Protein AF-A0A0C2FHH7-F1 (afdb_monomer_lite)

pLDDT: mean 96.8, std 2.52, range [83.06, 98.31]

InterPro domains:
  IPR014044 CAP domain [PF00188] (4-62)
  IPR035940 CAP superfamily [G3DSA:3.40.33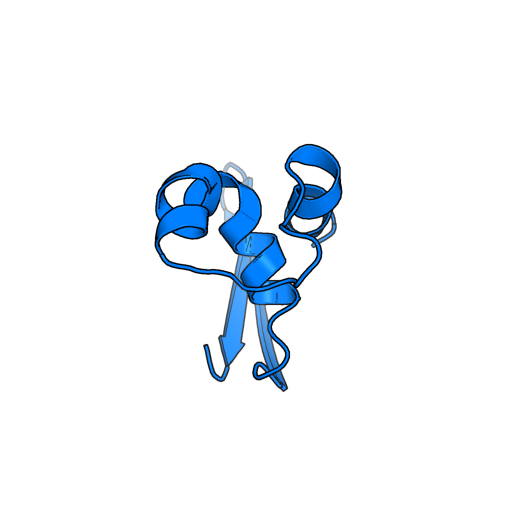.10] (1-65)
  IPR035940 CAP superfamily [SSF55797] (2-65)

Structure (mmCIF, N/CA/C/O backbone):
data_AF-A0A0C2FHH7-F1
#
_entry.id   AF-A0A0C2FHH7-F1
#
loop_
_atom_site.group_PDB
_atom_site.id
_atom_site.type_symbol
_atom_site.label_atom_id
_atom_site.label_alt_id
_atom_site.label_comp_id
_atom_site.label_asym_id
_atom_site.label_entity_id
_atom_site.label_seq_id
_atom_site.pdbx_PDB_ins_code
_atom_site.Cartn_x
_atom_site.Cartn_y
_atom_site.Cartn_z
_atom_site.occupancy
_atom_site.B_iso_or_equiv
_atom_site.auth_seq_id
_atom_site.auth_comp_id
_atom_site.auth_asym_i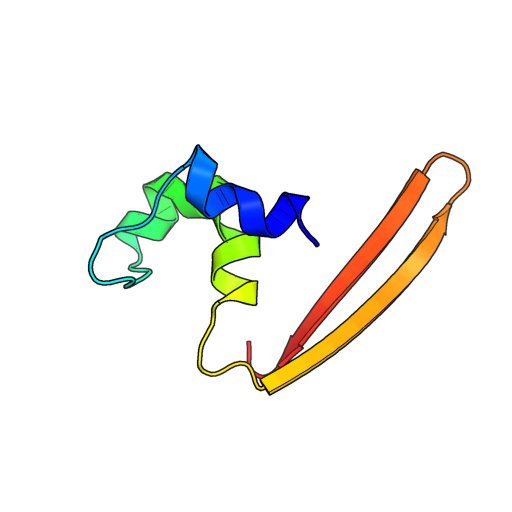d
_atom_site.auth_atom_id
_atom_site.pdbx_PDB_model_num
ATOM 1 N N . MET A 1 1 ? -9.962 3.775 2.105 1.00 83.06 1 MET A N 1
ATOM 2 C CA . MET A 1 1 ? -9.132 3.296 0.980 1.00 83.06 1 MET A CA 1
ATOM 3 C C . MET A 1 1 ? -8.442 4.447 0.264 1.00 83.06 1 MET A C 1
ATOM 5 O O . MET A 1 1 ? -7.246 4.341 0.061 1.00 83.06 1 MET A O 1
ATOM 9 N N . GLU A 1 2 ? -9.132 5.564 -0.010 1.00 93.50 2 GLU A N 1
ATOM 10 C CA . GLU A 1 2 ? -8.537 6.766 -0.641 1.00 93.50 2 GLU A CA 1
ATOM 11 C C . GLU A 1 2 ? -7.208 7.235 -0.029 1.00 93.50 2 GLU A C 1
ATOM 13 O O . GLU A 1 2 ? -6.294 7.607 -0.751 1.00 93.50 2 GLU A O 1
ATOM 18 N N . ILE A 1 3 ? -7.072 7.176 1.299 1.00 95.94 3 ILE A N 1
ATOM 19 C CA . ILE A 1 3 ? -5.856 7.616 2.006 1.00 95.94 3 ILE A CA 1
ATOM 20 C C . ILE A 1 3 ? -4.637 6.763 1.613 1.00 95.94 3 ILE A C 1
ATOM 22 O O . ILE A 1 3 ? -3.553 7.301 1.452 1.00 95.94 3 ILE A O 1
ATOM 26 N N . TRP A 1 4 ? -4.820 5.453 1.416 1.00 97.88 4 TRP A N 1
ATOM 27 C CA . TRP A 1 4 ? -3.754 4.555 0.961 1.00 97.88 4 TRP A CA 1
ATOM 28 C C . TRP A 1 4 ? -3.436 4.747 -0.523 1.00 97.88 4 TRP A C 1
ATOM 30 O O . TRP A 1 4 ? -2.280 4.673 -0.912 1.00 97.88 4 TRP A O 1
ATOM 40 N N . TRP A 1 5 ? -4.442 5.018 -1.359 1.00 97.81 5 TRP A N 1
ATOM 41 C CA . TRP A 1 5 ? -4.222 5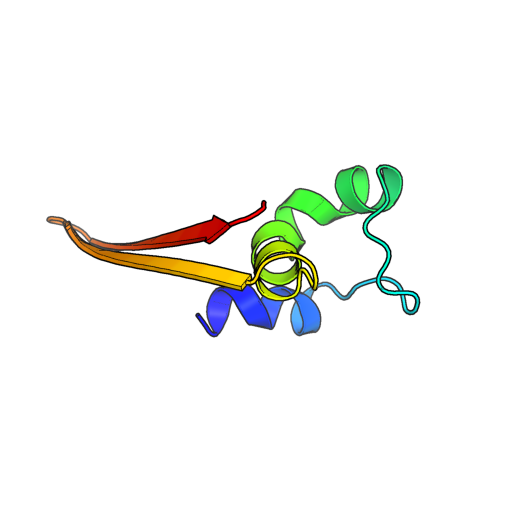.237 -2.792 1.00 97.81 5 TRP A CA 1
ATOM 42 C C . TRP A 1 5 ? -3.504 6.563 -3.087 1.00 97.81 5 TRP A C 1
ATOM 44 O O . TRP A 1 5 ? -2.658 6.627 -3.979 1.00 97.81 5 TRP A O 1
ATOM 54 N N . ARG A 1 6 ? -3.795 7.608 -2.302 1.00 98.19 6 ARG A N 1
ATOM 55 C CA . ARG A 1 6 ? -3.185 8.942 -2.418 1.00 98.19 6 ARG A CA 1
ATOM 56 C C . ARG A 1 6 ? -1.664 8.967 -2.276 1.00 98.19 6 ARG A C 1
ATOM 58 O O . ARG A 1 6 ? -1.049 9.923 -2.738 1.00 98.19 6 ARG A O 1
ATOM 65 N N . GLU A 1 7 ? -1.050 7.928 -1.714 1.00 98.31 7 GLU A N 1
ATOM 66 C CA . GLU A 1 7 ? 0.411 7.808 -1.639 1.00 98.31 7 GLU A CA 1
ATOM 67 C C . GLU A 1 7 ? 1.078 7.967 -3.017 1.00 98.31 7 GLU A C 1
ATOM 69 O O . GLU A 1 7 ? 2.147 8.569 -3.115 1.00 98.31 7 GLU A O 1
ATOM 74 N N . LEU A 1 8 ? 0.439 7.492 -4.098 1.00 97.50 8 LEU A N 1
ATOM 75 C CA . LEU A 1 8 ? 0.955 7.675 -5.458 1.00 97.50 8 LEU A CA 1
ATOM 76 C C . LEU A 1 8 ? 1.030 9.155 -5.848 1.00 97.50 8 LEU A C 1
ATOM 78 O O . LEU A 1 8 ? 2.026 9.586 -6.424 1.00 97.50 8 LEU A O 1
ATOM 82 N N . GLU A 1 9 ? -0.015 9.925 -5.556 1.00 97.25 9 GLU A N 1
ATOM 83 C CA . GLU A 1 9 ? -0.076 11.349 -5.895 1.00 97.25 9 GLU A CA 1
ATOM 84 C C . GLU A 1 9 ? 0.914 12.165 -5.054 1.00 97.25 9 GLU A C 1
ATOM 86 O O . GLU A 1 9 ? 1.523 13.108 -5.556 1.00 97.25 9 GLU A O 1
ATOM 91 N N . GLU A 1 10 ? 1.103 11.786 -3.788 1.00 97.88 10 GLU A N 1
ATOM 92 C CA . GLU A 1 10 ? 1.948 12.514 -2.836 1.00 97.88 10 GLU A CA 1
ATOM 93 C C . GLU A 1 10 ? 3.443 12.202 -2.976 1.00 97.88 10 GLU A C 1
ATOM 95 O O . GLU A 1 10 ? 4.283 13.081 -2.768 1.00 97.88 10 GLU A O 1
ATOM 100 N N . HIS A 1 11 ? 3.799 10.962 -3.321 1.00 97.25 11 HIS A N 1
ATOM 101 C CA . HIS A 1 11 ? 5.189 10.487 -3.281 1.00 97.25 11 HIS A CA 1
ATOM 102 C C . HIS A 1 11 ? 5.725 10.004 -4.634 1.00 97.25 11 HIS A C 1
ATOM 104 O O . HIS A 1 11 ? 6.950 9.929 -4.834 1.00 97.25 11 HIS A O 1
ATOM 110 N N . GLY A 1 12 ? 4.821 9.716 -5.571 1.00 96.06 12 GLY A N 1
ATOM 111 C CA . GLY A 1 12 ? 5.140 9.208 -6.896 1.00 96.06 12 GLY A CA 1
ATOM 112 C C . GLY A 1 12 ? 5.712 7.791 -6.891 1.00 96.06 12 GLY A C 1
ATOM 113 O O . GLY A 1 12 ? 6.146 7.247 -5.876 1.00 96.06 12 GLY A O 1
ATOM 114 N N . MET A 1 13 ? 5.775 7.206 -8.083 1.00 95.75 13 MET A N 1
ATOM 115 C CA . MET A 1 13 ? 6.429 5.927 -8.351 1.00 95.75 13 MET A CA 1
ATOM 116 C C . MET A 1 13 ? 7.238 6.050 -9.652 1.00 95.75 13 MET A C 1
ATOM 118 O O . MET A 1 13 ? 6.911 6.909 -10.478 1.00 95.75 13 MET A O 1
ATOM 122 N N . PRO A 1 14 ? 8.304 5.252 -9.857 1.00 95.56 14 PRO A N 1
ATOM 123 C CA . PRO A 1 14 ? 8.977 5.202 -11.148 1.00 95.56 14 PRO A CA 1
ATOM 124 C C . PRO A 1 14 ? 8.000 4.947 -12.300 1.00 95.56 14 PRO A C 1
ATOM 126 O O . PRO A 1 14 ? 7.012 4.229 -12.148 1.00 95.56 14 PRO A O 1
ATOM 129 N N . ALA A 1 15 ? 8.282 5.539 -13.461 1.00 96.25 15 ALA A N 1
ATOM 130 C CA . ALA A 1 15 ? 7.388 5.489 -14.618 1.00 96.25 15 ALA A CA 1
ATOM 131 C C . ALA A 1 15 ? 7.201 4.073 -15.196 1.00 96.25 15 ALA A C 1
ATOM 133 O O . ALA A 1 15 ? 6.213 3.818 -15.878 1.00 96.25 15 ALA A O 1
ATOM 134 N N . ASP A 1 16 ? 8.135 3.158 -14.925 1.00 96.62 16 ASP A N 1
ATOM 135 C CA . ASP A 1 16 ? 8.040 1.743 -15.295 1.00 96.62 16 ASP A CA 1
ATOM 136 C C . ASP A 1 16 ? 7.201 0.909 -14.307 1.00 96.62 16 ASP A C 1
ATOM 138 O O . ASP A 1 16 ? 6.940 -0.265 -14.567 1.00 96.62 16 ASP A O 1
ATOM 142 N N . ALA A 1 17 ? 6.756 1.514 -13.199 1.00 96.06 17 ALA A N 1
ATOM 143 C CA . ALA A 1 17 ? 5.982 0.893 -12.128 1.00 96.06 17 ALA A CA 1
ATOM 144 C C . ALA A 1 17 ? 6.644 -0.353 -11.503 1.00 96.06 17 ALA A C 1
ATOM 146 O O . ALA A 1 17 ? 5.954 -1.223 -10.965 1.00 96.06 17 ALA A O 1
ATOM 147 N N . ILE A 1 18 ? 7.978 -0.443 -11.530 1.00 96.62 18 ILE A N 1
ATOM 148 C CA . ILE A 1 18 ? 8.710 -1.556 -10.916 1.00 96.62 18 ILE A CA 1
ATOM 149 C C . ILE A 1 18 ? 9.129 -1.179 -9.490 1.00 96.62 18 ILE A C 1
ATOM 151 O O . ILE A 1 18 ? 9.924 -0.267 -9.270 1.00 96.62 18 ILE A O 1
ATOM 155 N N . LEU A 1 19 ? 8.624 -1.920 -8.500 1.00 96.69 19 LEU A N 1
ATOM 156 C CA . LEU A 1 19 ? 9.043 -1.793 -7.102 1.00 96.69 19 LEU A CA 1
ATOM 157 C C . LEU A 1 19 ? 10.327 -2.603 -6.860 1.00 96.69 19 LEU A C 1
ATOM 159 O O . LEU A 1 19 ? 10.277 -3.755 -6.431 1.00 96.69 19 LEU A O 1
ATOM 163 N N . THR A 1 20 ? 11.479 -2.025 -7.200 1.00 97.81 20 THR A N 1
ATOM 164 C CA . THR A 1 20 ? 12.794 -2.625 -6.921 1.00 97.81 20 THR A CA 1
ATOM 165 C C . THR A 1 20 ? 13.189 -2.458 -5.450 1.00 97.81 20 THR A C 1
ATOM 167 O O . THR A 1 20 ? 12.620 -1.634 -4.735 1.00 97.81 20 THR A O 1
ATOM 170 N N . GLU A 1 21 ? 14.212 -3.192 -5.002 1.00 97.75 21 GLU A N 1
ATOM 171 C CA . GLU A 1 21 ? 14.781 -3.049 -3.651 1.00 97.75 21 GLU A CA 1
ATOM 172 C C . GLU A 1 21 ? 15.264 -1.616 -3.379 1.00 97.75 21 GLU A C 1
ATOM 174 O O . GLU A 1 21 ? 14.931 -1.040 -2.353 1.00 97.75 21 GLU A O 1
ATOM 179 N N . SER A 1 22 ? 15.927 -0.974 -4.346 1.00 97.81 22 SER A N 1
ATOM 180 C CA . SER A 1 22 ? 16.370 0.419 -4.200 1.00 97.81 22 SER A CA 1
ATOM 181 C C . SER A 1 22 ? 15.208 1.404 -4.036 1.00 97.81 22 SER A C 1
ATOM 183 O O . SER A 1 22 ? 15.297 2.343 -3.250 1.00 97.81 22 SER A O 1
ATOM 185 N N . VAL A 1 23 ? 14.104 1.196 -4.766 1.00 97.25 23 VAL A N 1
ATOM 186 C CA . VAL A 1 23 ? 12.892 2.021 -4.631 1.00 97.25 23 VAL A CA 1
ATOM 187 C C . VAL A 1 23 ? 12.231 1.763 -3.278 1.00 97.25 23 VAL A C 1
ATOM 189 O O . VAL A 1 23 ? 11.728 2.693 -2.650 1.00 97.25 23 VAL A O 1
ATOM 192 N N . TRP A 1 24 ? 12.241 0.514 -2.811 1.00 97.44 24 TRP A N 1
ATOM 193 C CA . TRP A 1 24 ? 11.723 0.147 -1.499 1.00 97.44 24 TRP A CA 1
ATOM 194 C C . TRP A 1 24 ? 12.531 0.771 -0.355 1.00 97.44 24 TRP A C 1
ATOM 196 O O . TRP A 1 24 ? 11.939 1.318 0.575 1.00 97.44 24 TRP A O 1
ATOM 206 N N . ASP A 1 25 ? 13.857 0.759 -0.435 1.00 98.00 25 ASP A N 1
ATOM 207 C CA . ASP A 1 25 ? 14.722 1.357 0.584 1.00 98.00 25 ASP A CA 1
ATOM 208 C C . ASP A 1 25 ? 14.530 2.875 0.682 1.00 98.00 25 ASP A C 1
ATOM 210 O O . ASP A 1 25 ? 14.529 3.437 1.779 1.00 98.00 25 ASP A O 1
ATOM 214 N N . GLU A 1 26 ? 14.312 3.543 -0.453 1.00 96.94 26 GLU A N 1
ATOM 215 C CA . GLU A 1 26 ? 14.071 4.986 -0.499 1.00 96.94 26 GLU A CA 1
ATOM 216 C C . GLU A 1 26 ? 12.640 5.354 -0.069 1.00 96.94 26 GLU A C 1
ATOM 218 O O . GLU A 1 26 ? 12.439 6.300 0.696 1.00 96.94 26 GLU A O 1
ATOM 223 N N . LYS A 1 27 ? 11.629 4.629 -0.570 1.00 96.69 27 LYS A N 1
ATOM 224 C CA . LYS A 1 27 ? 10.218 5.056 -0.529 1.00 96.69 27 LYS A CA 1
ATOM 225 C C . LYS A 1 27 ? 9.240 4.026 0.018 1.00 96.69 27 LYS A C 1
ATOM 227 O O . LYS A 1 27 ? 8.079 4.365 0.223 1.00 96.69 27 LYS A O 1
ATOM 232 N N . GLY A 1 28 ? 9.648 2.791 0.288 1.00 95.06 28 GLY A N 1
ATOM 233 C CA . GLY A 1 28 ? 8.745 1.683 0.633 1.00 95.06 28 GLY A CA 1
ATOM 234 C C . GLY A 1 28 ? 7.824 1.974 1.822 1.00 95.06 28 GLY A C 1
ATOM 235 O O . GLY A 1 28 ? 6.658 1.589 1.818 1.00 95.06 28 GLY A O 1
ATOM 236 N N . ARG A 1 29 ? 8.299 2.752 2.805 1.00 95.88 29 ARG A N 1
ATOM 237 C CA . ARG A 1 29 ? 7.491 3.194 3.961 1.00 95.88 29 ARG A CA 1
ATOM 238 C C . ARG A 1 29 ? 6.431 4.252 3.633 1.00 95.88 29 ARG A C 1
ATOM 240 O O . ARG A 1 29 ? 5.575 4.500 4.474 1.00 95.88 29 ARG A O 1
ATOM 247 N N . LEU A 1 30 ? 6.522 4.886 2.468 1.00 97.62 30 LEU A N 1
ATOM 248 C CA . LEU A 1 30 ? 5.647 5.965 2.007 1.00 97.62 30 LEU A CA 1
ATOM 249 C C . LEU A 1 30 ? 4.616 5.487 0.978 1.00 97.62 30 LEU A C 1
ATOM 251 O O . LEU A 1 30 ? 3.539 6.056 0.914 1.00 97.62 30 LEU A O 1
ATOM 255 N N . ILE A 1 31 ? 4.948 4.470 0.174 1.00 97.81 31 ILE A N 1
ATOM 256 C CA . ILE A 1 31 ? 4.097 3.977 -0.931 1.00 97.81 31 ILE A CA 1
ATOM 257 C C . ILE A 1 31 ? 3.651 2.517 -0.760 1.00 97.81 31 ILE A C 1
ATOM 259 O O . ILE A 1 31 ? 3.150 1.888 -1.697 1.00 97.81 31 ILE A O 1
ATOM 263 N N . GLY A 1 32 ? 3.894 1.927 0.411 1.00 97.25 32 GLY A N 1
ATOM 264 C CA . GLY A 1 32 ? 3.653 0.507 0.660 1.00 97.25 32 GLY A CA 1
ATOM 265 C C . GLY A 1 32 ? 2.177 0.114 0.566 1.00 97.25 32 GLY A C 1
ATOM 266 O O . GLY A 1 32 ? 1.864 -0.971 0.077 1.00 97.25 32 GLY A O 1
ATOM 267 N N . HIS A 1 33 ? 1.252 0.988 0.977 1.00 97.94 33 HIS A N 1
ATOM 268 C CA . HIS A 1 33 ? -0.172 0.666 0.909 1.00 97.94 33 HIS A CA 1
ATOM 269 C C . HIS A 1 33 ? -0.681 0.766 -0.531 1.00 97.94 33 HIS A C 1
ATOM 271 O O . HIS A 1 33 ? -1.350 -0.155 -1.006 1.00 97.94 33 HIS A O 1
ATOM 277 N N . PHE A 1 34 ? -0.316 1.832 -1.250 1.00 97.81 34 PHE A N 1
ATOM 278 C CA . PHE A 1 34 ? -0.639 1.992 -2.666 1.00 97.81 34 PHE A CA 1
ATOM 279 C C . PHE A 1 34 ? -0.100 0.826 -3.503 1.00 97.81 34 PHE A C 1
ATOM 281 O O . PHE A 1 34 ? -0.845 0.222 -4.275 1.00 97.81 34 PHE A O 1
ATOM 288 N N . THR A 1 35 ? 1.175 0.468 -3.331 1.00 97.38 35 THR A N 1
ATOM 289 C CA . THR A 1 35 ? 1.796 -0.604 -4.126 1.00 97.38 35 THR A CA 1
ATOM 290 C C . THR A 1 35 ? 1.147 -1.965 -3.871 1.00 97.38 35 THR A C 1
ATOM 292 O O . THR A 1 35 ? 0.956 -2.728 -4.818 1.00 97.38 35 THR A O 1
ATOM 295 N N . GLN A 1 36 ? 0.702 -2.251 -2.641 1.00 97.62 36 GLN A N 1
ATOM 296 C CA . GLN A 1 36 ? -0.087 -3.451 -2.357 1.00 97.62 36 GLN A CA 1
ATOM 297 C C . GLN A 1 36 ? -1.475 -3.413 -3.019 1.00 97.62 36 GLN A C 1
ATOM 299 O O . GLN A 1 36 ? -1.922 -4.438 -3.536 1.00 97.62 36 GLN A O 1
ATOM 304 N N . MET A 1 37 ? -2.150 -2.255 -3.032 1.00 97.50 37 MET A N 1
ATOM 305 C CA . MET A 1 37 ? -3.449 -2.080 -3.702 1.00 97.50 37 MET A CA 1
ATOM 306 C C . MET A 1 37 ? -3.351 -2.244 -5.224 1.00 97.50 37 MET A C 1
ATOM 308 O O . MET A 1 37 ? -4.254 -2.807 -5.838 1.00 97.50 37 MET A O 1
ATOM 312 N N . ALA A 1 38 ? -2.268 -1.752 -5.830 1.00 97.06 38 ALA A N 1
ATOM 313 C CA . ALA A 1 38 ? -2.041 -1.775 -7.273 1.00 97.06 38 ALA A CA 1
ATOM 314 C C . ALA A 1 38 ? -1.341 -3.055 -7.775 1.00 97.06 38 ALA A C 1
ATOM 316 O O . ALA A 1 38 ? -1.093 -3.190 -8.975 1.00 97.06 38 ALA A O 1
ATOM 317 N N . CYS A 1 39 ? -1.012 -4.005 -6.890 1.00 97.00 39 CYS A N 1
ATOM 318 C CA . CYS A 1 39 ? -0.304 -5.227 -7.261 1.00 97.00 39 CYS A CA 1
ATOM 319 C C . CYS A 1 39 ? -1.136 -6.082 -8.231 1.00 97.00 39 CYS A C 1
ATOM 321 O O . CYS A 1 39 ? -2.105 -6.733 -7.843 1.00 97.00 39 CYS A O 1
ATOM 323 N N . GLY A 1 40 ? -0.717 -6.159 -9.499 1.00 96.69 40 GLY A N 1
ATOM 324 C CA . GLY A 1 40 ? -1.459 -6.873 -10.549 1.00 96.69 40 GLY A CA 1
ATOM 325 C C . GLY A 1 40 ? -1.585 -8.393 -10.362 1.00 96.69 40 GLY A C 1
ATOM 326 O O . GLY A 1 40 ? -2.329 -9.038 -11.096 1.00 96.69 40 GLY A O 1
ATOM 327 N N . LYS A 1 41 ? -0.863 -8.988 -9.401 1.00 97.31 41 LYS A N 1
ATOM 328 C CA . LYS A 1 41 ? -0.979 -10.418 -9.046 1.00 97.31 41 LYS A CA 1
ATOM 329 C C . LYS A 1 41 ? -2.047 -10.680 -7.984 1.00 97.31 41 LYS A C 1
ATOM 331 O O . LYS A 1 41 ? -2.594 -11.787 -7.916 1.00 97.31 41 LYS A O 1
ATOM 336 N N . THR A 1 42 ? -2.331 -9.685 -7.153 1.00 98.00 42 THR A N 1
ATOM 337 C CA . THR A 1 42 ? -3.348 -9.763 -6.114 1.00 98.00 42 THR A CA 1
ATOM 338 C C . THR A 1 42 ? -4.730 -9.816 -6.757 1.00 98.00 42 THR A C 1
ATOM 340 O O . THR A 1 42 ? -5.079 -8.988 -7.590 1.00 98.00 42 THR A O 1
ATOM 343 N N . HIS A 1 43 ? -5.540 -10.796 -6.362 1.00 97.69 43 HIS A N 1
ATOM 344 C CA . HIS A 1 43 ? -6.888 -10.979 -6.919 1.00 97.69 43 HIS A CA 1
ATOM 345 C C . HIS A 1 43 ? -7.925 -11.395 -5.870 1.00 97.69 43 HIS A C 1
ATOM 347 O O . HIS A 1 43 ? -9.066 -11.714 -6.200 1.00 97.69 43 HIS A O 1
ATOM 353 N N . ARG A 1 44 ? -7.538 -11.410 -4.592 1.00 98.19 44 ARG A N 1
ATOM 354 C CA . ARG A 1 44 ? -8.427 -11.615 -3.450 1.00 98.19 44 ARG A CA 1
ATOM 355 C C . ARG A 1 44 ? -8.175 -10.517 -2.434 1.00 98.19 44 ARG A C 1
ATOM 357 O O . ARG A 1 44 ? -7.027 -10.205 -2.126 1.00 98.19 44 ARG A O 1
ATOM 364 N N . LEU A 1 45 ? -9.265 -9.982 -1.905 1.00 97.94 45 LEU A N 1
ATOM 365 C CA . LEU A 1 45 ? -9.284 -8.908 -0.926 1.00 97.94 45 LEU A CA 1
ATOM 366 C C . LEU A 1 45 ? -10.224 -9.301 0.211 1.00 97.94 45 LEU A C 1
ATOM 368 O O . LEU A 1 45 ? -11.346 -9.741 -0.038 1.00 97.94 45 LEU A O 1
ATOM 372 N N . GLY A 1 46 ? -9.776 -9.120 1.448 1.00 98.25 46 GLY A N 1
ATOM 373 C CA . GLY A 1 46 ? -10.619 -9.217 2.634 1.00 98.25 46 GLY A CA 1
ATOM 374 C C . GLY A 1 46 ? -10.340 -8.046 3.560 1.00 98.25 46 GLY A C 1
ATOM 375 O O . GLY A 1 46 ? -9.191 -7.837 3.936 1.00 98.25 46 GLY A O 1
ATOM 376 N N . CYS A 1 47 ? -11.371 -7.291 3.931 1.00 98.19 47 CYS A N 1
ATOM 377 C CA . CYS A 1 47 ? -11.240 -6.138 4.817 1.00 98.19 47 CYS A CA 1
ATOM 378 C C . CYS A 1 47 ? -12.154 -6.266 6.032 1.00 98.19 47 CYS A C 1
ATOM 380 O O . CYS A 1 47 ? -13.228 -6.862 5.956 1.00 98.19 47 CYS A O 1
ATOM 382 N N . ALA A 1 48 ? -11.740 -5.659 7.137 1.00 98.00 48 ALA A N 1
ATOM 383 C CA . ALA A 1 48 ? -12.522 -5.551 8.354 1.00 98.00 48 ALA A CA 1
ATOM 384 C C . ALA A 1 48 ? -12.404 -4.140 8.932 1.00 98.00 48 ALA A C 1
ATOM 386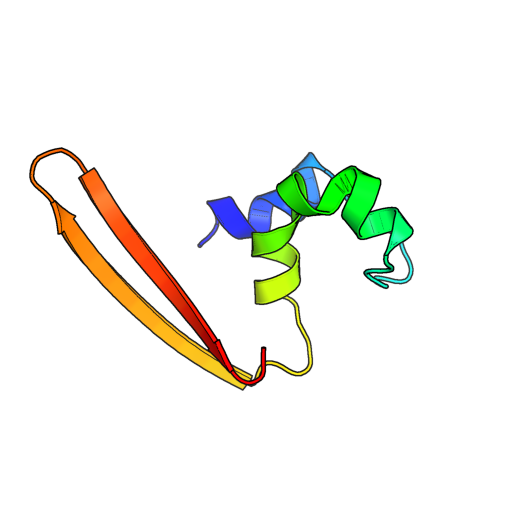 O O . ALA A 1 48 ? -11.359 -3.493 8.833 1.00 98.00 48 ALA A O 1
ATOM 387 N N . VAL A 1 49 ? -13.488 -3.691 9.557 1.00 97.62 49 VAL A N 1
ATOM 388 C CA . VAL A 1 49 ? -13.536 -2.454 10.335 1.00 97.62 49 VAL A CA 1
ATOM 389 C C . VAL A 1 49 ? -13.980 -2.819 11.740 1.00 97.62 49 VAL A C 1
ATOM 391 O O . VAL A 1 49 ? -15.001 -3.484 11.912 1.00 97.62 49 VAL A O 1
ATOM 394 N N . SER A 1 50 ? -13.217 -2.387 12.736 1.00 97.94 50 SER A N 1
ATOM 395 C CA . SER A 1 50 ? -13.554 -2.559 14.145 1.00 97.94 50 SER A CA 1
ATOM 396 C C . SER A 1 50 ? -13.629 -1.204 14.832 1.00 97.94 50 SER A C 1
ATOM 398 O O . SER A 1 50 ? -12.773 -0.347 14.620 1.00 97.94 50 SER A O 1
ATOM 400 N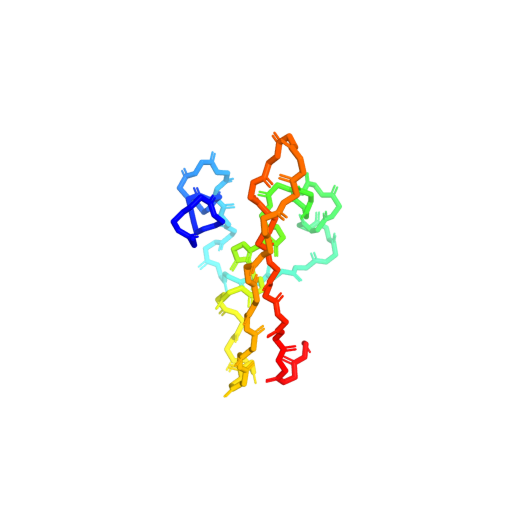 N . LYS A 1 51 ? -14.641 -1.012 15.678 1.00 98.00 51 LYS A N 1
ATOM 401 C CA . LYS A 1 51 ? -14.725 0.160 16.553 1.00 98.00 51 LYS A CA 1
ATOM 402 C C . LYS A 1 51 ? -13.980 -0.142 17.847 1.00 98.00 51 LYS A C 1
ATOM 404 O O . LYS A 1 51 ? -14.420 -0.978 18.633 1.00 98.00 51 LYS A O 1
ATOM 409 N N . CYS A 1 52 ? -12.861 0.536 18.053 1.00 96.38 52 CYS A N 1
ATOM 410 C CA . CYS A 1 52 ? -12.120 0.553 19.309 1.00 96.38 52 CYS A CA 1
ATOM 411 C C . CYS A 1 52 ? -12.566 1.770 20.147 1.00 96.38 52 CYS A C 1
ATOM 413 O O . CYS A 1 52 ? -13.215 2.664 19.602 1.00 96.38 52 CYS A O 1
ATOM 415 N N . PRO A 1 53 ? -12.226 1.847 21.449 1.00 97.50 53 PRO A N 1
ATOM 416 C CA . PRO A 1 53 ? -12.622 2.977 22.297 1.00 97.50 53 PRO A CA 1
ATOM 417 C C . PRO A 1 53 ? -12.234 4.357 21.741 1.00 97.50 53 PRO A C 1
ATOM 419 O O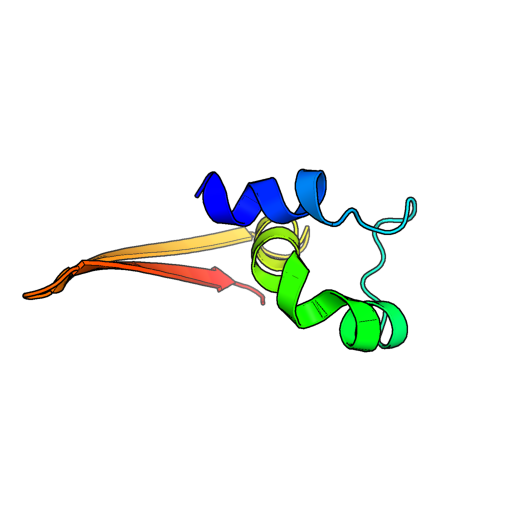 . PRO A 1 53 ? -13.036 5.282 21.820 1.00 97.50 53 PRO A O 1
ATOM 422 N N . ASP A 1 54 ? -11.055 4.465 21.117 1.00 97.00 54 ASP A N 1
ATOM 423 C CA . ASP A 1 54 ? -10.479 5.751 20.692 1.00 97.00 54 ASP A CA 1
ATOM 424 C C . ASP A 1 54 ? -10.377 5.921 19.165 1.00 97.00 54 ASP A C 1
ATOM 426 O O . ASP A 1 54 ? -9.947 6.968 18.682 1.00 97.00 54 ASP A O 1
ATOM 430 N N . MET A 1 55 ? -10.728 4.896 18.380 1.00 96.44 55 MET A N 1
ATOM 431 C CA . MET A 1 55 ? -10.587 4.929 16.921 1.00 96.44 55 MET A CA 1
ATOM 432 C C . MET A 1 55 ? -11.444 3.879 16.215 1.00 96.44 55 MET A C 1
ATOM 434 O O . MET A 1 55 ? -11.778 2.836 16.776 1.00 96.44 55 MET A O 1
ATOM 438 N N . GLU A 1 56 ? -11.709 4.102 14.933 1.00 96.81 56 GLU A N 1
ATOM 439 C CA . GLU A 1 56 ? -12.114 3.034 14.022 1.00 96.81 56 GLU A CA 1
ATOM 440 C C . GLU A 1 56 ? -10.857 2.438 13.384 1.00 96.81 56 GLU A C 1
ATOM 442 O O . GLU A 1 56 ? -10.070 3.142 12.750 1.00 96.81 56 GLU A O 1
ATOM 447 N N . PHE A 1 57 ? -10.638 1.141 13.584 1.00 96.88 57 PHE A N 1
ATOM 448 C CA . PHE A 1 57 ? -9.479 0.438 13.057 1.00 96.88 57 PHE A CA 1
ATOM 449 C C . PHE A 1 57 ? -9.863 -0.351 11.809 1.00 96.88 57 PHE A C 1
ATOM 451 O O . PHE A 1 57 ? -10.731 -1.225 11.853 1.00 96.88 57 PHE A O 1
ATOM 458 N N . VAL A 1 58 ? -9.219 -0.019 10.690 1.00 97.00 58 VAL A N 1
ATOM 459 C CA . VAL A 1 58 ? -9.483 -0.599 9.371 1.00 97.00 58 VAL A CA 1
ATOM 460 C C . VAL A 1 58 ? -8.280 -1.422 8.942 1.00 97.00 58 VAL A C 1
ATOM 462 O O . VAL A 1 58 ? -7.157 -0.923 8.929 1.00 97.00 58 VAL A O 1
ATOM 465 N N . VAL A 1 59 ? -8.520 -2.671 8.551 1.00 97.12 59 VAL A N 1
ATOM 466 C CA . VAL A 1 59 ? -7.490 -3.578 8.034 1.00 97.12 59 VAL A CA 1
ATOM 467 C C . VAL A 1 59 ? -7.982 -4.198 6.737 1.00 97.12 59 VAL A C 1
ATOM 469 O O . VAL A 1 59 ? -9.136 -4.612 6.648 1.00 97.12 59 VAL A O 1
ATOM 472 N N . CYS A 1 60 ? -7.097 -4.298 5.748 1.00 98.06 60 CYS A N 1
ATOM 473 C CA . CYS A 1 60 ? -7.317 -5.075 4.535 1.00 98.06 60 CYS A CA 1
ATOM 474 C C . CYS A 1 60 ? -6.146 -6.031 4.314 1.00 98.06 60 CYS A C 1
ATOM 476 O O . CYS A 1 60 ? -4.985 -5.644 4.423 1.00 98.06 60 CYS A O 1
ATOM 478 N N . HIS A 1 61 ? -6.470 -7.271 3.971 1.00 98.19 61 HIS A N 1
ATOM 479 C CA . HIS A 1 61 ? -5.532 -8.295 3.548 1.00 98.19 61 HIS A CA 1
ATOM 480 C C . HIS A 1 61 ? -5.727 -8.609 2.068 1.00 98.19 61 HIS A C 1
ATOM 482 O O . HIS A 1 61 ? -6.850 -8.644 1.560 1.00 98.19 61 HIS A O 1
ATOM 488 N N . TYR A 1 62 ? -4.610 -8.881 1.405 1.00 98.31 62 TYR A N 1
ATOM 489 C CA . TYR A 1 62 ? -4.506 -9.087 -0.031 1.00 98.31 62 TYR A CA 1
ATOM 490 C C . TYR A 1 62 ? -3.897 -10.466 -0.295 1.00 98.31 62 TYR A C 1
ATOM 492 O O . TYR A 1 62 ? -3.021 -10.914 0.446 1.00 98.31 62 TYR A O 1
ATOM 500 N N . SER A 1 63 ? -4.397 -11.178 -1.307 1.00 97.94 63 SER A N 1
ATOM 501 C CA . SER A 1 63 ? -3.868 -12.492 -1.676 1.00 97.94 63 SER A CA 1
ATOM 502 C C . SER A 1 63 ? -3.926 -12.748 -3.191 1.00 97.94 63 SER A C 1
ATOM 504 O O . SER A 1 63 ? -4.925 -12.416 -3.839 1.00 97.94 63 SER A O 1
ATOM 506 N N . PRO A 1 64 ? -2.895 -13.392 -3.767 1.00 97.00 64 PRO A N 1
ATOM 507 C CA . PRO A 1 64 ? -1.538 -13.498 -3.236 1.00 97.00 64 PRO A CA 1
ATOM 508 C C . PRO A 1 64 ? -0.972 -12.122 -2.868 1.00 97.00 64 PRO A C 1
ATOM 510 O O . PRO A 1 64 ? -1.397 -11.115 -3.445 1.00 97.00 64 PRO A O 1
ATOM 513 N N . ALA A 1 65 ? -0.094 -12.118 -1.863 1.00 84.00 65 ALA A N 1
ATOM 514 C CA . ALA A 1 65 ? 0.713 -10.951 -1.532 1.00 84.00 65 ALA A CA 1
ATOM 515 C C . ALA A 1 65 ? 1.735 -10.715 -2.650 1.00 84.00 65 ALA A C 1
ATOM 517 O O . ALA A 1 65 ? 2.309 -11.724 -3.132 1.00 84.00 65 ALA A O 1
#

Organism: NCBI:txid51022

Foldseek 3Di:
DVVLLCLCVVPNDPPVLDPDPVNCVVDCVSNVSNNQVPPPQWDDKDKDWDDDPVDIDIDMDTPPD

Radius of gyration: 13.43 Å; chains: 1; bounding box: 31×26×38 Å

Secondary structure (DSSP, 8-state):
-HHHHTHHHHH---TT----HHHHHHHHHHHHHHHHHT-TT--EEEEEEEE-SS-EEEEEEEE--

Sequence (65 aa):
MEIWWRELEEHGMPADAILTESVWDEKGRLIGHFTQMACGKTHRLGCAVSKCPDMEFVVCHYSPA